Protein AF-A0A553RQF0-F1 (afdb_monomer_lite)

InterPro domains:
  IPR003140 Phospholipase/carboxylesterase/thioesterase [PF02230] (23-141)
  IPR029058 Alpha/Beta hydrolase fold [G3DSA:3.40.50.1820] (16-149)
  IPR029058 Alpha/Beta hydrolase fold [SSF53474] (25-131)
  IPR050565 Acyl-protein thioesterase 1-2/Carboxylesterase-like [PTHR10655] (19-141)

pLDDT: mean 82.7, std 21.69, range [32.56, 98.31]

Organism: NCBI:txid2873325

Foldseek 3Di:
DDDDDDPDDDDDDDDDQPFDAWDKDDAQDAAQAEEEEEEAWQDANVVVSVVCNVVDDRRYMYTYGWATFFQECVVVGDTGRDQFHDNDDDPPGDDRPVSLVVSLVVVVVVLVVVVVVPHPSVRYHYYYDDNCVSSNVCCVVVVPPPDPDD

Sequence (150 aa):
MSRSVELFHHPVTGGESMSLLPTVVPAACKATAAVIFLHGLGDTGHGWAQAMAEIRTPHVKYICPHAPIMPVTLNMNMAMPSWFDIIGLHPGAEEDVTGIKKASESIKALIEQEVHNGIPSHRIVLGGFSQVNTLSLFLCVCGTSRSFDG

Secondary structure (DSSP, 8-state):
-------------S-----PPPEEE--SSS--EEEEEE--TT--HHHHHHHHHHT--TTEEEEEPPPPEEEEGGGTTEEEE-SS-B--SSTT--B-HHHHHHHHHHHHHHHHHHHHTT--GGGEEEEESTTHHHHHHHHHHHHT-S----

Radius of gyration: 17.89 Å; chains: 1; bounding box: 39×66×47 Å

Structure (mmCIF, N/CA/C/O backbone):
data_AF-A0A553RQF0-F1
#
_entry.id   AF-A0A553RQF0-F1
#
loop_
_atom_site.group_PDB
_atom_site.id
_atom_site.type_symbol
_atom_site.label_atom_id
_atom_site.label_alt_id
_atom_site.label_comp_id
_atom_site.label_asym_id
_atom_site.label_entity_id
_atom_site.label_seq_id
_atom_site.pdbx_PDB_ins_code
_atom_site.Cartn_x
_atom_site.Cartn_y
_atom_site.Cartn_z
_atom_site.occupancy
_atom_site.B_iso_or_equiv
_atom_site.auth_seq_id
_atom_site.auth_comp_id
_atom_site.auth_asym_id
_atom_site.auth_atom_id
_atom_site.pdbx_PDB_model_num
ATOM 1 N N . MET A 1 1 ? -3.747 35.456 24.768 1.00 38.97 1 MET A N 1
ATOM 2 C CA . MET A 1 1 ? -2.499 34.663 24.733 1.00 38.97 1 MET A CA 1
ATOM 3 C C . MET A 1 1 ? -2.549 33.781 23.496 1.00 38.97 1 MET A C 1
ATOM 5 O O . MET A 1 1 ? -3.216 32.758 23.510 1.00 38.97 1 MET A O 1
ATOM 9 N N . SER A 1 2 ? -1.961 34.263 22.401 1.00 35.44 2 SER A N 1
ATOM 10 C CA . SER A 1 2 ? -1.909 33.567 21.112 1.00 35.44 2 SER A CA 1
ATOM 11 C C . SER A 1 2 ? -0.745 32.577 21.144 1.00 35.44 2 SER A C 1
ATOM 13 O O . SER A 1 2 ? 0.365 32.983 21.487 1.00 35.44 2 SER A O 1
ATOM 15 N N . ARG A 1 3 ? -0.981 31.291 20.861 1.00 36.19 3 ARG A N 1
ATOM 16 C CA . ARG A 1 3 ? 0.098 30.314 20.663 1.00 36.19 3 ARG A CA 1
ATOM 17 C C . ARG A 1 3 ? 0.383 30.218 19.169 1.00 36.19 3 ARG A C 1
ATOM 19 O O . ARG A 1 3 ? -0.477 29.796 18.403 1.00 36.19 3 ARG A O 1
ATOM 26 N N . SER A 1 4 ? 1.576 30.665 18.796 1.00 33.06 4 SER A N 1
ATOM 27 C CA . SER A 1 4 ? 2.147 30.581 17.457 1.00 33.06 4 SER A CA 1
ATOM 28 C C . SER A 1 4 ? 2.202 29.135 16.961 1.00 33.06 4 SER A C 1
ATOM 30 O O . SER A 1 4 ? 2.541 28.225 17.714 1.00 33.06 4 SER A O 1
ATOM 32 N N . VAL A 1 5 ? 1.884 28.947 15.683 1.00 36.28 5 VAL A N 1
ATOM 33 C CA . VAL A 1 5 ? 2.123 27.709 14.938 1.00 36.28 5 VAL A CA 1
ATOM 34 C C . VAL A 1 5 ? 3.608 27.688 14.571 1.00 36.28 5 VAL A C 1
ATOM 36 O O . VAL A 1 5 ? 4.041 28.479 13.736 1.00 36.28 5 VAL A O 1
ATOM 39 N N . GLU A 1 6 ? 4.403 26.831 15.209 1.00 32.62 6 GLU A N 1
ATOM 40 C CA . GLU A 1 6 ? 5.777 26.572 14.771 1.00 32.62 6 GLU A CA 1
ATOM 41 C C . GLU 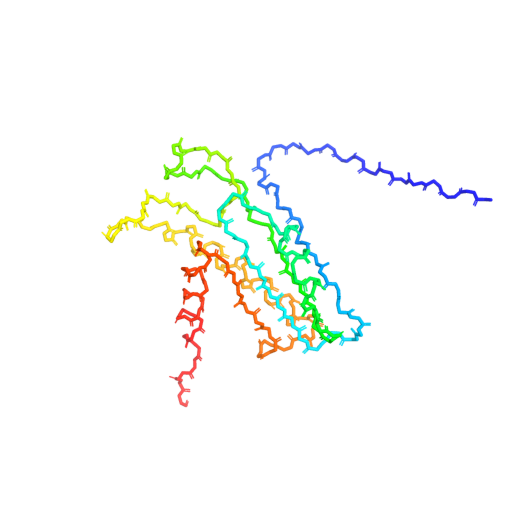A 1 6 ? 5.751 25.617 13.572 1.00 32.62 6 GLU A C 1
ATOM 43 O O . GLU A 1 6 ? 5.562 24.408 13.700 1.00 32.62 6 GLU A O 1
ATOM 48 N N . LEU A 1 7 ? 5.919 26.185 12.377 1.00 34.88 7 LEU A N 1
ATOM 49 C CA . LEU A 1 7 ? 6.277 25.456 11.165 1.00 34.88 7 LEU A CA 1
ATOM 50 C C . LEU A 1 7 ? 7.767 25.106 11.240 1.00 34.88 7 LEU A C 1
ATOM 52 O O . LEU A 1 7 ? 8.619 25.910 10.863 1.00 34.88 7 LEU A O 1
ATOM 56 N N . PHE A 1 8 ? 8.089 23.905 11.716 1.00 32.56 8 PHE A N 1
ATOM 57 C CA . PHE A 1 8 ? 9.445 23.370 11.615 1.00 32.56 8 PHE A CA 1
ATOM 58 C C . PHE A 1 8 ? 9.756 23.025 10.151 1.00 32.56 8 PHE A C 1
ATOM 60 O O . PHE A 1 8 ? 9.314 22.004 9.630 1.00 32.56 8 PHE A O 1
ATOM 67 N N . HIS A 1 9 ? 10.520 23.890 9.481 1.00 36.59 9 HIS A N 1
ATOM 68 C CA . HIS A 1 9 ? 11.234 23.549 8.251 1.00 36.59 9 HIS A CA 1
ATOM 69 C C . HIS A 1 9 ? 12.585 22.937 8.627 1.00 36.59 9 HIS A C 1
ATOM 71 O O . HIS A 1 9 ? 13.491 23.649 9.060 1.00 36.59 9 HIS A O 1
ATOM 77 N N . HIS A 1 10 ? 12.732 21.627 8.441 1.00 36.56 10 HIS A N 1
ATOM 78 C CA . HIS A 1 10 ? 14.044 20.984 8.420 1.00 36.56 10 HIS A CA 1
ATOM 79 C C . HIS A 1 10 ? 14.560 20.915 6.974 1.00 36.56 10 HIS A C 1
ATOM 81 O O . HIS A 1 10 ? 13.800 20.522 6.086 1.00 36.56 10 HIS A O 1
ATOM 87 N N . PRO A 1 11 ? 15.830 21.268 6.706 1.00 33.56 11 PRO A N 1
ATOM 88 C CA . PRO A 1 11 ? 16.436 21.029 5.406 1.00 33.56 11 PRO A CA 1
ATOM 89 C C . PRO A 1 11 ? 16.825 19.548 5.309 1.00 33.56 11 PRO A C 1
ATOM 91 O O . PRO A 1 11 ? 17.476 19.022 6.210 1.00 33.56 11 PRO A O 1
ATOM 94 N N . VAL A 1 12 ? 16.439 18.870 4.225 1.00 46.88 12 VAL A N 1
ATOM 95 C CA . VAL A 1 12 ? 16.824 17.472 3.975 1.00 46.88 12 VAL A CA 1
ATOM 96 C C . VAL A 1 12 ? 17.850 17.426 2.848 1.00 46.88 12 VAL A C 1
ATOM 98 O O . VAL A 1 12 ? 17.579 17.812 1.713 1.00 46.88 12 VAL A O 1
ATOM 101 N N . THR A 1 13 ? 19.045 16.948 3.180 1.00 39.81 13 THR A N 1
ATOM 102 C CA . THR A 1 13 ? 20.102 16.568 2.242 1.00 39.81 13 THR A CA 1
ATOM 103 C C . THR A 1 13 ? 19.936 15.106 1.824 1.00 39.81 13 THR A C 1
ATOM 105 O O . THR A 1 13 ? 19.959 14.236 2.683 1.00 39.81 13 THR A O 1
ATOM 108 N N . GLY A 1 14 ? 19.860 14.852 0.512 1.00 33.78 14 GLY A N 1
ATOM 109 C CA . GLY A 1 14 ? 20.368 13.639 -0.147 1.00 33.78 14 GLY A CA 1
ATOM 110 C C . GLY A 1 14 ? 19.621 12.307 0.042 1.00 33.78 14 GLY A C 1
ATOM 111 O O . GLY A 1 14 ? 19.813 11.615 1.029 1.00 33.78 14 GLY A O 1
ATOM 112 N N . GLY A 1 15 ? 18.927 11.862 -1.012 1.00 39.22 15 GLY A N 1
ATOM 113 C CA . GLY A 1 15 ? 18.941 10.450 -1.432 1.00 39.22 15 GLY A CA 1
ATOM 114 C C . GLY A 1 15 ? 17.960 9.459 -0.798 1.00 39.22 15 GLY A C 1
ATOM 115 O O . GLY A 1 15 ? 17.967 8.304 -1.218 1.00 39.22 15 GLY A O 1
ATOM 116 N N . GLU A 1 16 ? 17.098 9.857 0.136 1.00 42.19 16 GLU A N 1
ATOM 117 C CA . GLU A 1 16 ? 16.030 8.973 0.619 1.00 42.19 16 GLU A CA 1
ATOM 118 C C . GLU A 1 16 ? 14.745 9.179 -0.189 1.00 42.19 16 GLU A C 1
ATOM 120 O O . GLU A 1 16 ? 14.255 10.297 -0.355 1.00 42.19 16 GLU A O 1
ATOM 125 N N . SER A 1 17 ? 14.203 8.083 -0.725 1.00 50.09 17 SER A N 1
ATOM 126 C CA . SER A 1 17 ? 12.866 8.053 -1.319 1.00 50.09 17 SER A CA 1
ATOM 127 C C . SER A 1 17 ? 11.871 8.602 -0.297 1.00 50.09 17 SER A C 1
ATOM 129 O O . SER A 1 17 ? 11.610 7.942 0.704 1.00 50.09 17 SER A O 1
ATOM 131 N N . MET A 1 18 ? 11.314 9.787 -0.554 1.00 50.22 18 MET A N 1
ATOM 132 C CA . MET A 1 18 ? 10.273 10.412 0.266 1.00 50.22 18 MET A CA 1
ATOM 133 C C . MET A 1 18 ? 9.084 9.455 0.415 1.00 50.22 18 MET A C 1
ATOM 135 O O . MET A 1 18 ? 8.226 9.371 -0.465 1.00 50.22 18 MET A O 1
ATOM 139 N N . SER A 1 19 ? 9.034 8.708 1.519 1.00 57.50 19 SER A N 1
ATOM 140 C CA . SER A 1 19 ? 7.891 7.866 1.852 1.00 57.50 19 SER A CA 1
ATOM 141 C C . SER A 1 19 ? 6.744 8.776 2.275 1.00 57.50 19 SER A C 1
ATOM 143 O O . SER A 1 19 ? 6.758 9.352 3.365 1.00 57.50 19 SER A O 1
ATOM 145 N N . LEU A 1 20 ? 5.762 8.944 1.396 1.00 78.19 20 LEU A N 1
ATOM 146 C CA . LEU A 1 20 ? 4.554 9.691 1.715 1.00 78.19 20 LEU A CA 1
ATOM 147 C C . LEU A 1 20 ? 3.746 8.916 2.764 1.00 78.19 20 LEU A C 1
ATOM 149 O O . LEU A 1 20 ? 3.477 7.723 2.603 1.00 78.19 20 LEU A O 1
ATOM 153 N N . LEU A 1 21 ? 3.367 9.600 3.846 1.00 87.75 21 LEU A N 1
ATOM 154 C CA . LEU A 1 21 ? 2.546 9.015 4.907 1.00 87.75 21 LEU A CA 1
ATOM 155 C C . LEU A 1 21 ? 1.203 8.536 4.338 1.00 87.75 21 LEU A C 1
ATOM 157 O O . LEU A 1 21 ? 0.611 9.266 3.543 1.00 87.75 21 LEU A O 1
ATOM 161 N N . PRO A 1 22 ? 0.685 7.365 4.753 1.00 92.06 22 PRO A N 1
ATOM 162 C CA . PRO A 1 22 ? -0.603 6.875 4.280 1.00 92.06 22 PRO A CA 1
ATOM 163 C C . PRO A 1 22 ? -1.741 7.865 4.521 1.00 92.06 22 PRO A C 1
ATOM 165 O O . PRO A 1 22 ? -1.835 8.470 5.590 1.00 92.06 22 PRO A O 1
ATOM 168 N N . THR A 1 23 ? -2.664 7.957 3.566 1.00 96.25 23 THR A N 1
ATOM 169 C CA . THR A 1 23 ? -3.931 8.654 3.795 1.00 96.25 23 THR A CA 1
ATOM 170 C C . THR A 1 23 ? -4.855 7.736 4.590 1.00 96.25 23 THR A C 1
ATOM 172 O O . THR A 1 23 ? -5.126 6.608 4.179 1.00 96.25 23 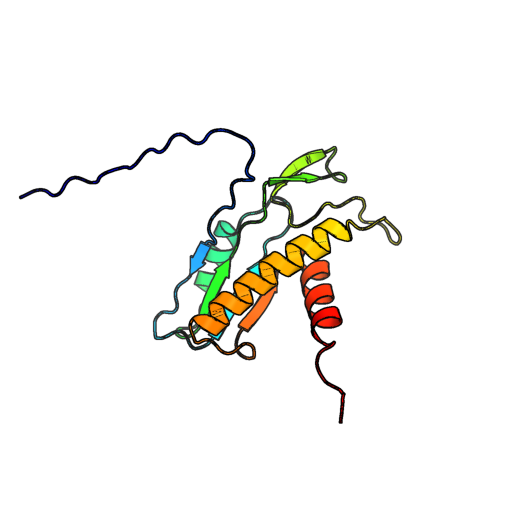THR A O 1
ATOM 175 N N . VAL A 1 24 ? -5.334 8.197 5.746 1.00 97.00 24 VAL A N 1
ATOM 176 C CA . VAL A 1 24 ? -6.150 7.387 6.662 1.00 97.00 24 VAL A CA 1
ATOM 177 C C . VAL A 1 24 ? -7.556 7.962 6.770 1.00 97.00 24 VAL A C 1
ATOM 179 O O . VAL A 1 24 ? -7.731 9.127 7.122 1.00 97.00 24 VAL A O 1
ATOM 182 N N . VAL A 1 25 ? -8.564 7.118 6.546 1.00 97.25 25 VAL A N 1
ATOM 183 C CA . VAL A 1 25 ? -9.952 7.398 6.926 1.00 97.25 25 VAL A CA 1
ATOM 184 C C . VAL A 1 25 ? -10.185 6.776 8.305 1.00 97.25 25 VAL A C 1
ATOM 186 O O . VAL A 1 25 ? -10.200 5.544 8.428 1.00 97.25 25 VAL A O 1
ATOM 189 N N . PRO A 1 26 ? -10.333 7.590 9.365 1.00 96.44 26 PRO A N 1
ATOM 190 C CA . PRO A 1 26 ? -10.514 7.066 10.708 1.00 96.44 26 PRO A CA 1
ATOM 191 C C . PRO A 1 26 ? -11.879 6.388 10.855 1.00 96.44 26 PRO A C 1
ATOM 193 O O . PRO A 1 26 ? -12.876 6.807 10.258 1.00 96.44 26 PRO A O 1
ATOM 196 N N . ALA A 1 27 ? -11.922 5.363 11.706 1.00 96.19 27 ALA A N 1
ATOM 197 C CA . ALA A 1 27 ? -13.176 4.797 12.185 1.00 96.19 27 ALA A CA 1
ATOM 198 C C . ALA A 1 27 ? -13.958 5.860 12.983 1.00 96.19 27 ALA A C 1
ATOM 200 O O . ALA A 1 27 ? -13.367 6.696 13.669 1.00 96.19 27 ALA A O 1
ATOM 201 N N . ALA A 1 28 ? -15.288 5.829 12.905 1.00 95.44 28 ALA A N 1
ATOM 202 C CA . ALA A 1 28 ? -16.147 6.749 13.655 1.00 95.44 28 ALA A CA 1
ATOM 203 C C . ALA A 1 28 ? -16.248 6.377 15.147 1.00 95.44 28 ALA A C 1
ATOM 205 O O . ALA A 1 28 ? -16.526 7.231 15.985 1.00 95.44 28 ALA A O 1
ATOM 206 N N . CYS A 1 29 ? -16.023 5.106 15.483 1.00 95.50 29 CYS A N 1
ATOM 207 C CA . CYS A 1 29 ? -15.883 4.615 16.850 1.00 95.50 29 CYS A CA 1
ATOM 208 C C . CYS A 1 29 ? -14.552 3.862 17.018 1.00 95.50 29 CYS A C 1
ATOM 210 O O . CYS A 1 29 ? -13.684 3.913 16.147 1.00 95.50 29 CYS A O 1
ATOM 212 N N . LYS A 1 30 ? -14.366 3.166 18.150 1.00 96.00 30 LYS A N 1
ATOM 213 C CA . LYS A 1 30 ? -13.166 2.348 18.375 1.00 96.00 30 LYS A CA 1
ATOM 214 C C . LYS A 1 30 ? -12.984 1.370 17.209 1.00 96.00 30 LYS A C 1
ATOM 216 O O . LYS A 1 30 ? -13.836 0.511 16.982 1.00 96.00 30 LYS A O 1
ATOM 221 N N . ALA A 1 31 ? -11.867 1.495 16.494 1.00 97.62 31 ALA A N 1
ATOM 222 C CA . ALA A 1 31 ? -11.546 0.601 15.393 1.00 97.62 31 ALA A CA 1
ATOM 223 C C . ALA A 1 31 ? -11.384 -0.836 15.914 1.00 97.62 31 ALA A C 1
ATOM 225 O O . ALA A 1 31 ? -10.643 -1.085 16.865 1.00 97.62 31 ALA A O 1
ATOM 226 N N . THR A 1 32 ? -12.093 -1.774 15.293 1.00 98.00 32 THR A N 1
ATOM 227 C CA . THR A 1 32 ? -11.991 -3.222 15.573 1.00 98.00 32 THR A CA 1
ATOM 228 C C . THR A 1 32 ? -11.612 -4.024 14.328 1.00 98.00 32 THR A C 1
ATOM 230 O O . THR A 1 32 ? -11.539 -5.252 14.374 1.00 98.00 32 THR A O 1
ATOM 233 N N . ALA A 1 33 ? -11.439 -3.336 13.203 1.00 98.19 33 ALA A N 1
ATOM 234 C CA . ALA A 1 33 ? -11.036 -3.869 11.915 1.00 98.19 33 ALA A CA 1
ATOM 235 C C . ALA A 1 33 ? -10.330 -2.774 11.110 1.00 98.19 33 ALA A C 1
ATOM 237 O O . ALA A 1 33 ? -10.536 -1.577 11.353 1.00 98.19 33 ALA A O 1
ATOM 238 N N . ALA A 1 34 ? -9.521 -3.193 10.144 1.00 98.31 34 ALA A N 1
ATOM 239 C CA . ALA A 1 34 ? -8.859 -2.295 9.213 1.00 98.31 34 ALA A CA 1
ATOM 240 C C . ALA A 1 34 ? -8.984 -2.801 7.774 1.00 98.31 34 ALA A C 1
ATOM 242 O O . ALA A 1 34 ? -9.006 -4.003 7.518 1.00 98.31 34 ALA A O 1
ATOM 243 N N . VAL A 1 35 ? -9.031 -1.867 6.833 1.00 97.12 35 VAL A N 1
ATOM 244 C CA . VAL A 1 35 ? -8.844 -2.123 5.406 1.00 97.12 35 VAL A CA 1
ATOM 245 C C . VAL A 1 35 ? -7.582 -1.391 4.986 1.00 97.12 35 VAL A C 1
ATOM 247 O O . VAL A 1 35 ? -7.498 -0.176 5.144 1.00 97.12 35 VAL A O 1
ATOM 250 N N . ILE A 1 36 ? -6.607 -2.114 4.451 1.00 96.56 36 ILE A N 1
ATOM 251 C CA . ILE A 1 36 ? -5.452 -1.535 3.769 1.00 96.56 36 ILE A CA 1
ATOM 252 C C . ILE A 1 36 ? -5.746 -1.632 2.275 1.00 96.56 36 ILE A C 1
ATOM 254 O O . ILE A 1 36 ? -5.874 -2.736 1.747 1.00 96.56 36 ILE A O 1
ATOM 258 N N . PHE A 1 37 ? -5.889 -0.491 1.604 1.00 95.94 37 PHE A N 1
ATOM 259 C CA . PHE A 1 37 ? -6.214 -0.440 0.182 1.00 95.94 37 PHE A CA 1
ATOM 260 C C . PHE A 1 37 ? -5.091 0.215 -0.613 1.00 95.94 37 PHE A C 1
ATOM 262 O O . PHE A 1 37 ? -4.797 1.395 -0.436 1.00 95.94 37 PHE A O 1
ATOM 269 N N . LEU A 1 38 ? -4.465 -0.551 -1.500 1.00 95.88 38 LEU A N 1
ATOM 270 C CA . LEU A 1 38 ? -3.340 -0.084 -2.300 1.00 95.88 38 LEU A CA 1
ATOM 271 C C . LEU A 1 38 ? -3.843 0.398 -3.669 1.00 95.88 38 LEU A C 1
ATOM 273 O O . LEU A 1 38 ? -4.629 -0.278 -4.337 1.00 95.88 38 LEU A O 1
ATOM 277 N N . HIS A 1 39 ? -3.394 1.574 -4.091 1.00 94.94 39 HIS A N 1
ATOM 278 C CA . HIS A 1 39 ? -3.764 2.148 -5.384 1.00 94.94 39 HIS A CA 1
ATOM 279 C C . HIS A 1 39 ? -2.968 1.519 -6.540 1.00 94.94 39 HIS A C 1
ATOM 281 O O . HIS A 1 39 ? -1.936 0.885 -6.320 1.00 94.94 39 HIS A O 1
ATOM 287 N N . GLY A 1 40 ? -3.432 1.703 -7.778 1.00 93.81 40 GLY A N 1
ATOM 288 C CA . GLY A 1 40 ? -2.714 1.257 -8.978 1.00 93.81 40 GLY A CA 1
ATOM 289 C C . GLY A 1 40 ? -1.603 2.219 -9.421 1.00 93.81 40 GLY A C 1
ATOM 290 O O . GLY A 1 40 ? -1.430 3.296 -8.847 1.00 93.81 40 GLY A O 1
ATOM 291 N N . LEU A 1 41 ? -0.877 1.834 -10.475 1.00 94.56 41 LEU A N 1
ATOM 292 C CA . LEU A 1 41 ? 0.173 2.638 -11.113 1.00 94.56 41 LEU A CA 1
ATOM 293 C C . LEU A 1 41 ? -0.295 4.075 -11.405 1.00 94.56 41 LEU A C 1
ATOM 295 O O . LEU A 1 41 ? -1.347 4.274 -12.009 1.00 94.56 41 LEU A O 1
ATOM 299 N N . GLY A 1 42 ? 0.513 5.064 -11.020 1.00 92.69 42 GLY A N 1
ATOM 300 C CA . GLY A 1 42 ? 0.288 6.480 -11.325 1.00 92.69 42 GLY A CA 1
ATOM 301 C C . GLY A 1 42 ? -0.715 7.202 -10.417 1.00 92.69 42 GLY A C 1
ATOM 302 O O . GLY A 1 42 ? -0.789 8.427 -10.463 1.00 92.69 42 GLY A O 1
ATOM 303 N N . ASP A 1 43 ? -1.462 6.472 -9.590 1.00 94.00 43 ASP A N 1
ATOM 304 C CA . ASP A 1 43 ? -2.470 7.028 -8.683 1.00 94.00 43 ASP A CA 1
ATOM 305 C C . ASP A 1 43 ? -1.870 7.377 -7.303 1.00 94.00 43 ASP A C 1
ATOM 307 O O . ASP A 1 43 ? -0.661 7.287 -7.079 1.00 94.00 43 ASP A O 1
ATOM 311 N N . THR A 1 44 ? -2.706 7.794 -6.354 1.00 93.50 44 THR A N 1
ATOM 312 C CA . THR A 1 44 ? -2.325 8.108 -4.977 1.00 93.50 44 THR A CA 1
ATOM 313 C C . THR A 1 44 ? -3.324 7.531 -3.975 1.00 93.50 44 THR A C 1
ATOM 315 O O . THR A 1 44 ? -4.499 7.324 -4.272 1.00 93.50 44 THR A O 1
ATOM 318 N N . GLY A 1 45 ? -2.891 7.359 -2.724 1.00 93.56 45 GLY A N 1
ATOM 319 C CA . GLY A 1 45 ? -3.781 6.993 -1.621 1.00 93.56 45 GLY A CA 1
ATOM 320 C C . GLY A 1 45 ? -4.912 7.998 -1.345 1.00 93.56 45 GLY A C 1
ATOM 321 O O . GLY A 1 45 ? -5.917 7.615 -0.754 1.00 93.56 45 GLY A O 1
ATOM 322 N N . HIS A 1 46 ? -4.805 9.254 -1.801 1.00 94.75 46 HIS A N 1
ATOM 323 C CA . HIS A 1 46 ? -5.834 10.274 -1.563 1.00 94.75 46 HIS A CA 1
ATOM 324 C C . HIS A 1 46 ? -7.140 9.963 -2.306 1.00 94.75 46 HIS A C 1
ATOM 326 O O . HIS A 1 46 ? -8.208 10.011 -1.695 1.00 94.75 46 HIS A O 1
ATOM 332 N N . GLY A 1 47 ? -7.062 9.613 -3.596 1.00 90.50 47 GLY A N 1
ATOM 333 C CA . GLY A 1 47 ? -8.248 9.292 -4.399 1.00 90.50 47 GLY A CA 1
ATOM 334 C C . GLY A 1 47 ? -9.006 8.087 -3.839 1.00 90.50 47 GLY A C 1
ATOM 335 O O . GLY A 1 47 ? -10.224 8.122 -3.669 1.00 90.50 47 GLY A O 1
ATOM 336 N N . TRP A 1 48 ? -8.270 7.053 -3.428 1.00 94.56 48 TRP A N 1
ATOM 337 C CA . TRP A 1 48 ? -8.863 5.867 -2.810 1.00 94.56 48 TRP A CA 1
ATOM 338 C C . TRP A 1 48 ? -9.412 6.124 -1.411 1.00 94.56 48 TRP A C 1
ATOM 340 O O . TRP A 1 48 ? -10.467 5.593 -1.079 1.00 94.56 48 TRP A O 1
ATOM 350 N N . ALA A 1 49 ? -8.771 6.968 -0.602 1.00 95.62 49 ALA A N 1
ATOM 351 C CA . ALA A 1 49 ? -9.312 7.342 0.701 1.00 95.62 49 ALA A CA 1
ATOM 352 C C . ALA A 1 49 ? -10.656 8.075 0.574 1.00 95.62 49 ALA A C 1
ATOM 354 O O . ALA A 1 49 ? -11.560 7.821 1.369 1.00 95.62 49 ALA A O 1
ATOM 355 N N . GLN A 1 50 ? -10.816 8.937 -0.437 1.00 94.88 50 GLN A N 1
ATOM 356 C CA . GLN A 1 50 ? -12.100 9.582 -0.729 1.00 94.88 50 GLN A CA 1
ATOM 357 C C . GLN A 1 50 ? -13.174 8.547 -1.084 1.00 94.88 50 GLN A C 1
ATOM 359 O O . GLN A 1 50 ? -14.224 8.534 -0.446 1.00 94.88 50 GLN A O 1
ATOM 364 N N . ALA A 1 51 ? -12.883 7.618 -1.999 1.00 93.81 51 ALA A N 1
ATOM 365 C CA . ALA A 1 51 ? -13.812 6.542 -2.352 1.00 93.81 51 ALA A CA 1
ATOM 366 C C . ALA A 1 51 ? -14.161 5.639 -1.149 1.00 93.81 51 ALA A C 1
ATOM 368 O O . ALA A 1 51 ? -15.318 5.288 -0.929 1.00 93.81 51 ALA A O 1
ATOM 369 N N . MET A 1 52 ? -13.177 5.299 -0.310 1.00 94.69 52 MET A N 1
ATOM 370 C CA . MET A 1 52 ? -13.392 4.498 0.902 1.00 94.69 52 MET A CA 1
ATOM 371 C C . MET A 1 52 ? -14.246 5.223 1.942 1.00 94.69 52 MET A C 1
ATOM 373 O O . MET A 1 52 ? -15.004 4.581 2.670 1.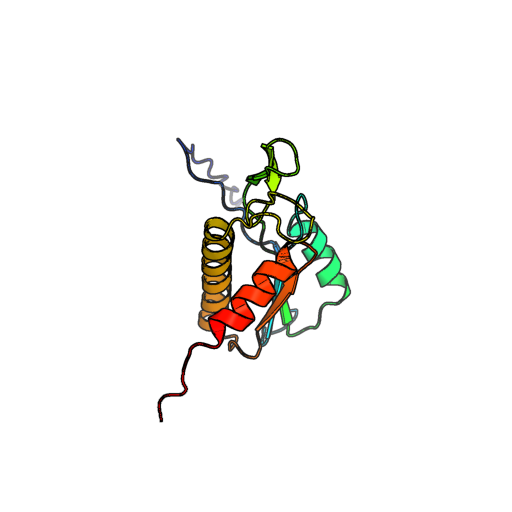00 94.69 52 MET A O 1
ATOM 377 N N . ALA A 1 53 ? -14.151 6.552 2.021 1.00 94.69 53 ALA A N 1
ATOM 378 C CA . ALA A 1 53 ? -14.968 7.345 2.930 1.00 94.69 53 ALA A CA 1
ATOM 379 C C . ALA A 1 53 ? -16.467 7.264 2.593 1.00 94.69 53 ALA A C 1
ATOM 381 O O . ALA A 1 53 ? -17.284 7.325 3.513 1.00 94.69 53 ALA A O 1
ATOM 382 N N . GLU A 1 54 ? -16.828 7.074 1.321 1.00 95.62 54 GLU A N 1
ATOM 383 C CA . GLU A 1 54 ? -18.222 6.931 0.871 1.00 95.62 54 GLU A CA 1
ATOM 384 C C . GLU A 1 54 ? -18.852 5.604 1.312 1.00 95.62 54 GLU A C 1
ATOM 386 O O . GLU A 1 54 ? -20.042 5.553 1.618 1.00 95.62 54 GLU A O 1
ATOM 391 N N . ILE A 1 55 ? -18.051 4.540 1.415 1.00 93.31 55 ILE A N 1
ATOM 392 C CA . ILE A 1 55 ? -18.499 3.192 1.806 1.00 93.31 55 ILE A CA 1
ATOM 393 C C . ILE A 1 55 ? -18.100 2.813 3.240 1.00 93.31 55 ILE A C 1
ATOM 395 O O . ILE A 1 55 ? -18.139 1.639 3.622 1.00 93.31 55 ILE A O 1
ATOM 399 N N . ARG A 1 56 ? -17.664 3.793 4.040 1.00 92.88 56 ARG A N 1
ATOM 400 C CA . ARG A 1 56 ? -17.079 3.533 5.357 1.00 92.88 56 ARG A CA 1
ATOM 401 C C . ARG A 1 56 ? -18.081 2.893 6.313 1.00 92.88 56 ARG A C 1
ATOM 403 O O . ARG A 1 56 ? -19.242 3.292 6.395 1.00 92.88 56 ARG A O 1
ATOM 410 N N . THR A 1 57 ? -17.595 1.974 7.138 1.00 95.62 57 THR A N 1
ATOM 411 C CA . THR A 1 57 ? -18.357 1.447 8.277 1.00 95.62 57 THR A CA 1
ATOM 412 C C . THR A 1 57 ? -17.816 2.013 9.597 1.00 95.62 57 THR A C 1
ATOM 414 O O . THR A 1 57 ? -16.623 2.306 9.696 1.00 95.62 57 THR A O 1
ATOM 417 N N . PRO A 1 58 ? -18.648 2.182 10.646 1.00 96.75 58 PRO A N 1
ATOM 418 C CA . PRO A 1 58 ? -18.248 2.938 11.839 1.00 96.75 58 PRO A CA 1
ATOM 419 C C . PRO A 1 58 ? -17.037 2.385 12.599 1.00 96.75 58 PRO A C 1
ATOM 421 O O . PRO A 1 58 ? -16.334 3.152 13.250 1.00 96.75 58 PRO A O 1
ATOM 424 N N . HIS A 1 59 ? -16.802 1.074 12.527 1.00 97.44 59 HIS A N 1
ATOM 425 C CA . HIS A 1 59 ? -15.799 0.355 13.319 1.00 97.44 59 HIS A CA 1
ATOM 426 C C . HIS A 1 59 ? -14.561 -0.068 12.510 1.00 97.44 59 HIS A C 1
ATOM 428 O O . HIS A 1 59 ? -13.703 -0.780 13.045 1.00 97.44 59 HIS A O 1
ATOM 434 N N . VAL A 1 60 ? -14.479 0.334 11.236 1.00 98.12 60 VAL A N 1
ATOM 435 C CA . VAL A 1 60 ? -13.372 0.013 10.327 1.00 98.12 60 VAL A CA 1
ATOM 436 C C . VAL A 1 60 ? -12.542 1.265 10.073 1.00 98.12 60 VAL A C 1
ATOM 438 O O . VAL A 1 60 ? -13.077 2.321 9.738 1.00 98.12 60 VAL A O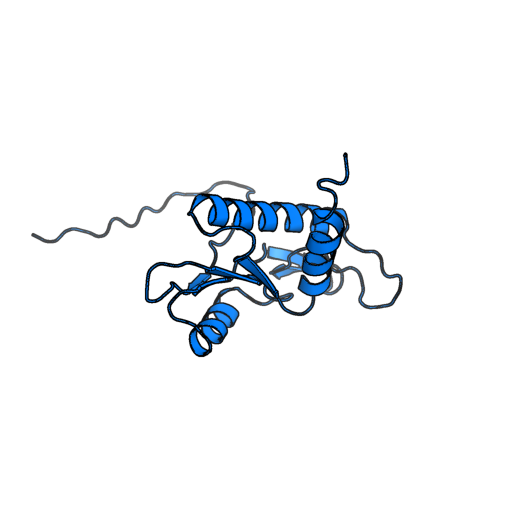 1
ATOM 441 N N . LYS A 1 61 ? -11.223 1.1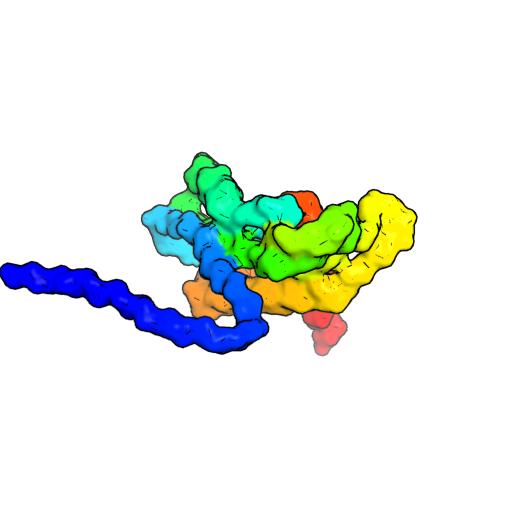36 10.220 1.00 97.94 61 LYS A N 1
ATOM 442 C CA . LYS A 1 61 ? -10.249 2.133 9.767 1.00 97.94 61 LYS A CA 1
ATOM 443 C C . LYS A 1 61 ? -9.800 1.793 8.346 1.00 97.94 61 LYS A C 1
ATOM 445 O O . LYS A 1 61 ? -9.457 0.643 8.092 1.00 97.94 61 LYS A O 1
ATOM 450 N N . TYR A 1 62 ? -9.745 2.767 7.442 1.00 98.00 62 TYR A N 1
ATOM 451 C CA . TYR A 1 62 ? -9.243 2.553 6.080 1.00 98.00 62 TYR A CA 1
ATOM 452 C C . TYR A 1 62 ? -7.891 3.245 5.926 1.00 98.00 62 TYR A C 1
ATOM 454 O O . TYR A 1 62 ? -7.748 4.418 6.265 1.00 98.00 62 TYR A O 1
ATOM 462 N N . ILE A 1 63 ? -6.895 2.516 5.441 1.00 97.88 63 ILE A N 1
ATOM 463 C CA . ILE A 1 63 ? -5.516 2.968 5.275 1.00 97.88 63 ILE A CA 1
ATOM 464 C C . ILE A 1 63 ? -5.183 2.855 3.792 1.00 97.88 63 ILE A C 1
ATOM 466 O O . ILE A 1 63 ? -5.135 1.757 3.243 1.00 97.88 63 ILE A O 1
ATOM 470 N N . CYS A 1 64 ? -4.956 3.992 3.148 1.00 97.19 64 CYS A N 1
ATOM 471 C CA . CYS A 1 64 ? -4.606 4.084 1.736 1.00 97.19 64 CYS A CA 1
ATOM 472 C C . CYS A 1 64 ? -3.159 4.592 1.633 1.00 97.19 64 CYS A C 1
ATOM 474 O O . CYS A 1 64 ? -2.936 5.808 1.600 1.00 97.19 64 CYS A O 1
ATOM 476 N N . PRO A 1 65 ? -2.153 3.696 1.683 1.00 96.44 65 PRO A N 1
ATOM 477 C CA . PRO A 1 65 ? -0.754 4.090 1.573 1.00 96.44 65 PRO A CA 1
ATOM 478 C C . PRO A 1 65 ? -0.432 4.610 0.171 1.00 96.44 65 PRO A C 1
ATOM 480 O O . PRO A 1 65 ? -1.136 4.325 -0.798 1.00 96.44 65 PRO A O 1
ATOM 483 N N . HIS A 1 66 ? 0.652 5.373 0.077 1.00 95.44 66 HIS A N 1
ATOM 484 C CA . HIS A 1 66 ? 1.171 5.887 -1.183 1.00 95.44 66 HIS A CA 1
ATOM 485 C C . HIS A 1 66 ? 2.347 5.032 -1.641 1.00 95.44 66 HIS A C 1
ATOM 487 O O . HIS A 1 66 ? 3.281 4.799 -0.871 1.00 95.44 66 HIS A O 1
ATOM 493 N N . ALA A 1 67 ? 2.313 4.593 -2.895 1.00 95.00 67 ALA A N 1
ATOM 494 C CA . ALA A 1 67 ? 3.459 3.964 -3.523 1.00 95.00 67 ALA A CA 1
ATOM 495 C C . ALA A 1 67 ? 4.616 4.976 -3.663 1.00 95.00 67 ALA A C 1
ATOM 497 O O . ALA A 1 67 ? 4.364 6.171 -3.869 1.00 95.00 67 ALA A O 1
ATOM 498 N N . PRO A 1 68 ? 5.881 4.534 -3.573 1.00 94.69 68 PRO A N 1
ATOM 499 C CA . PRO A 1 68 ? 7.023 5.398 -3.846 1.00 94.69 68 PRO A CA 1
ATOM 500 C C . PRO A 1 68 ? 7.031 5.863 -5.310 1.00 94.69 68 PRO A C 1
ATOM 502 O O . PRO A 1 68 ? 6.505 5.196 -6.202 1.00 94.69 68 PRO A O 1
ATOM 505 N N . ILE A 1 69 ? 7.664 7.011 -5.562 1.00 95.56 69 ILE A N 1
ATOM 506 C CA . ILE A 1 69 ? 7.945 7.468 -6.926 1.00 95.56 69 ILE A CA 1
ATOM 507 C C . ILE A 1 69 ? 9.159 6.702 -7.448 1.00 95.56 69 ILE A C 1
ATOM 509 O O . ILE A 1 69 ? 10.240 6.786 -6.865 1.00 95.56 69 ILE A O 1
ATOM 513 N N . MET A 1 70 ? 8.997 5.985 -8.557 1.00 95.81 70 MET A N 1
ATOM 514 C CA . MET A 1 70 ? 10.075 5.236 -9.205 1.00 95.81 70 MET A CA 1
ATOM 515 C C . MET A 1 70 ? 9.916 5.245 -10.734 1.00 95.81 70 MET A C 1
ATOM 517 O O . MET A 1 70 ? 8.803 5.462 -11.221 1.00 95.81 70 MET A O 1
ATOM 521 N N . PRO A 1 71 ? 11.003 5.057 -11.507 1.00 97.50 71 PRO A N 1
ATOM 522 C CA . PRO A 1 71 ? 10.902 4.849 -12.949 1.00 97.50 71 PRO A CA 1
ATOM 523 C C . PRO A 1 71 ? 10.150 3.549 -13.251 1.00 97.50 71 PRO A C 1
ATOM 525 O O . PRO A 1 71 ? 10.324 2.559 -12.542 1.00 97.50 71 PRO A O 1
ATOM 528 N N . VAL A 1 72 ? 9.331 3.566 -14.305 1.00 97.56 72 VAL A N 1
ATOM 529 C CA . VAL A 1 72 ? 8.557 2.396 -14.743 1.00 97.56 72 VAL A CA 1
ATOM 530 C C . VAL A 1 72 ? 8.901 2.036 -16.184 1.00 97.56 72 VAL A C 1
ATOM 532 O O . VAL A 1 72 ? 8.656 2.830 -17.097 1.00 97.56 72 VAL A O 1
ATOM 535 N N . THR A 1 73 ? 9.434 0.832 -16.393 1.00 97.12 73 THR A N 1
ATOM 536 C CA . THR A 1 73 ? 9.944 0.338 -17.681 1.00 97.12 73 THR A CA 1
ATOM 537 C C . THR A 1 73 ? 8.876 0.388 -18.775 1.00 97.12 73 THR A C 1
ATOM 539 O O . THR A 1 73 ? 9.117 0.942 -19.850 1.00 97.12 73 THR A O 1
ATOM 542 N N . LEU A 1 74 ? 7.657 -0.080 -18.485 1.00 95.62 74 LEU A N 1
ATOM 543 C CA . LEU A 1 74 ? 6.509 -0.058 -19.401 1.00 95.62 74 LEU A CA 1
ATOM 544 C C . LEU A 1 74 ? 6.199 1.355 -19.920 1.00 95.62 74 LEU A C 1
ATOM 546 O O . LEU A 1 74 ? 5.777 1.523 -21.061 1.00 95.62 74 LEU A O 1
ATOM 550 N N . ASN A 1 75 ? 6.446 2.370 -19.093 1.00 96.62 75 ASN A N 1
ATOM 551 C CA . ASN A 1 75 ? 6.164 3.771 -19.383 1.00 96.62 75 ASN A CA 1
ATOM 552 C C . ASN A 1 75 ? 7.437 4.538 -19.766 1.00 96.62 75 ASN A C 1
ATOM 554 O O . ASN A 1 75 ? 7.605 5.692 -19.377 1.00 96.62 75 ASN A O 1
ATOM 558 N N . MET A 1 76 ? 8.346 3.906 -20.516 1.00 96.88 76 MET A N 1
ATOM 559 C CA . MET A 1 76 ? 9.588 4.527 -20.999 1.00 96.88 76 MET A CA 1
ATOM 560 C C . MET A 1 76 ? 10.447 5.122 -19.866 1.00 96.88 76 MET A C 1
ATOM 562 O O . MET A 1 76 ? 11.060 6.176 -20.031 1.00 96.88 76 MET A O 1
ATOM 566 N N . ASN A 1 77 ? 10.480 4.462 -18.703 1.00 96.75 77 ASN A N 1
ATOM 567 C CA . ASN A 1 77 ? 11.185 4.896 -17.490 1.00 96.75 77 ASN A CA 1
ATOM 568 C C . ASN A 1 77 ? 10.708 6.235 -16.902 1.00 96.75 77 ASN A C 1
ATOM 570 O O . ASN A 1 77 ? 11.420 6.849 -16.106 1.00 96.75 77 ASN A O 1
ATOM 574 N N . MET A 1 78 ? 9.500 6.693 -17.246 1.00 96.75 78 MET A N 1
ATOM 575 C CA . MET A 1 78 ? 8.903 7.854 -16.587 1.00 96.75 78 MET A CA 1
ATOM 576 C C . MET A 1 78 ? 8.709 7.581 -15.091 1.00 96.75 78 MET A C 1
ATOM 578 O O . MET A 1 78 ? 8.202 6.527 -14.702 1.00 96.75 78 MET A O 1
ATOM 582 N N . ALA A 1 79 ? 9.107 8.545 -14.257 1.00 97.31 79 ALA A N 1
ATOM 583 C CA . ALA A 1 79 ? 8.974 8.455 -12.809 1.00 97.31 79 ALA A CA 1
ATOM 584 C C . ALA A 1 79 ? 7.532 8.744 -12.374 1.00 97.31 79 ALA A C 1
ATOM 586 O O . ALA A 1 79 ? 6.999 9.821 -12.644 1.00 97.31 79 ALA A O 1
ATOM 587 N N . MET A 1 80 ? 6.905 7.790 -11.689 1.00 96.88 80 MET A N 1
ATOM 588 C CA . MET A 1 80 ? 5.533 7.908 -11.186 1.00 96.88 80 MET A CA 1
ATOM 589 C C . MET A 1 80 ? 5.305 6.990 -9.975 1.00 96.88 80 MET A C 1
ATOM 591 O O . MET A 1 80 ? 6.146 6.128 -9.710 1.00 96.88 80 MET A O 1
ATOM 595 N N . PRO A 1 81 ? 4.205 7.160 -9.216 1.00 96.50 81 PRO A N 1
ATOM 596 C CA . PRO A 1 81 ? 3.863 6.248 -8.128 1.00 96.50 81 PRO A CA 1
ATOM 597 C C . PRO A 1 81 ? 3.731 4.804 -8.624 1.00 96.50 81 PRO A C 1
ATOM 599 O O . PRO A 1 81 ? 2.882 4.519 -9.471 1.00 96.50 81 PRO A O 1
ATOM 602 N N . SER A 1 82 ? 4.548 3.896 -8.092 1.00 96.25 82 SER A N 1
ATOM 603 C CA . SER A 1 82 ? 4.510 2.472 -8.434 1.00 96.25 82 SER A CA 1
ATOM 604 C C . SER A 1 82 ? 5.016 1.616 -7.276 1.00 96.25 82 SER A C 1
ATOM 606 O O . SER A 1 82 ? 5.959 1.995 -6.584 1.00 96.25 82 SER A O 1
ATOM 608 N N . TRP A 1 83 ? 4.384 0.465 -7.032 1.00 95.69 83 TRP A N 1
ATOM 609 C CA . TRP A 1 83 ? 4.798 -0.439 -5.947 1.00 95.69 83 TRP A CA 1
ATOM 610 C C . TRP A 1 83 ? 6.059 -1.234 -6.298 1.00 95.69 83 TRP A C 1
ATOM 612 O O . TRP A 1 83 ? 6.863 -1.541 -5.423 1.00 95.69 83 TRP A O 1
ATOM 622 N N . PHE A 1 84 ? 6.211 -1.571 -7.575 1.00 95.56 84 PHE A N 1
ATOM 623 C CA . PHE A 1 84 ? 7.331 -2.300 -8.167 1.00 95.56 84 PHE A CA 1
ATOM 624 C C . PHE A 1 84 ? 7.409 -1.947 -9.658 1.00 95.56 84 PHE A C 1
ATOM 626 O O . PHE A 1 84 ? 6.493 -1.306 -10.184 1.00 95.56 84 PHE A O 1
ATOM 633 N N . ASP A 1 85 ? 8.481 -2.312 -10.354 1.00 96.12 85 ASP A N 1
ATOM 634 C CA . ASP A 1 85 ? 8.581 -2.013 -11.783 1.00 96.12 85 ASP A CA 1
ATOM 635 C C . ASP A 1 85 ? 7.629 -2.891 -12.618 1.00 96.12 85 ASP A C 1
ATOM 637 O O . ASP A 1 85 ? 7.399 -4.062 -12.316 1.00 96.12 85 ASP A O 1
ATOM 641 N N . ILE A 1 86 ? 7.061 -2.330 -13.684 1.00 94.06 86 ILE A N 1
ATOM 642 C CA . ILE A 1 86 ? 6.262 -3.077 -14.659 1.00 94.06 86 ILE A CA 1
ATOM 643 C C . ILE A 1 86 ? 7.057 -3.111 -15.953 1.00 94.06 86 ILE A C 1
ATOM 645 O O . ILE A 1 86 ? 7.253 -2.076 -16.584 1.00 94.06 86 ILE A O 1
ATOM 649 N N . ILE A 1 87 ? 7.482 -4.305 -16.360 1.00 94.31 87 ILE A N 1
ATOM 650 C CA . ILE A 1 87 ? 8.322 -4.505 -17.548 1.00 94.31 87 ILE A CA 1
ATOM 651 C C . ILE A 1 87 ? 7.451 -4.730 -18.794 1.00 94.31 87 ILE A C 1
ATOM 653 O O . ILE A 1 87 ? 7.728 -4.190 -19.863 1.00 94.31 87 ILE A O 1
ATOM 657 N N . GLY A 1 88 ? 6.351 -5.477 -18.661 1.00 91.75 88 GLY A N 1
ATOM 658 C CA . GLY A 1 88 ? 5.412 -5.755 -19.748 1.00 91.75 88 GLY A CA 1
ATOM 659 C C . GLY A 1 88 ? 4.048 -6.235 -19.244 1.00 91.75 88 GLY A C 1
ATOM 660 O O . GLY A 1 88 ? 3.903 -6.611 -18.087 1.00 91.75 88 GLY A O 1
ATOM 661 N N . LEU A 1 89 ? 3.038 -6.213 -20.123 1.00 90.25 89 LEU A N 1
ATOM 662 C CA . LEU A 1 89 ? 1.661 -6.656 -19.824 1.00 90.25 89 LEU A CA 1
ATOM 663 C C . LEU A 1 89 ? 1.253 -7.944 -20.564 1.00 90.25 89 LEU A C 1
ATOM 665 O O . LEU A 1 89 ? 0.093 -8.349 -20.512 1.00 90.25 89 LEU A O 1
ATOM 669 N N . HIS A 1 90 ? 2.175 -8.562 -21.303 1.00 88.19 90 HIS A N 1
ATOM 670 C CA . HIS A 1 90 ? 1.909 -9.785 -22.057 1.00 88.19 90 HIS A CA 1
ATOM 671 C C . HIS A 1 90 ? 2.241 -11.033 -21.222 1.00 88.19 90 HIS A C 1
ATOM 673 O O . HIS A 1 90 ? 3.111 -10.970 -20.351 1.00 88.19 90 HIS A O 1
ATOM 679 N N . PRO A 1 91 ? 1.597 -12.186 -21.488 1.00 87.25 91 PRO A N 1
ATOM 680 C CA . PRO A 1 91 ? 1.961 -13.441 -20.839 1.00 87.25 91 PRO A CA 1
ATOM 681 C C . PRO A 1 91 ? 3.441 -13.771 -21.057 1.00 87.25 91 PRO A C 1
ATOM 683 O O . PRO A 1 91 ? 3.910 -13.770 -22.194 1.00 87.25 91 PRO A O 1
ATOM 686 N N . GLY A 1 92 ? 4.162 -14.065 -19.976 1.00 86.88 92 GLY A N 1
ATOM 687 C CA . GLY A 1 92 ? 5.594 -14.374 -20.025 1.00 86.88 92 GLY A CA 1
ATOM 688 C C . GLY A 1 92 ? 6.522 -13.157 -20.013 1.00 86.88 92 GLY A C 1
ATOM 689 O O . GLY A 1 92 ? 7.731 -13.348 -20.107 1.00 86.88 92 GLY A O 1
ATOM 690 N N . ALA A 1 93 ? 5.990 -11.936 -19.875 1.00 91.12 93 ALA A N 1
ATOM 691 C CA . ALA A 1 93 ? 6.813 -10.779 -19.542 1.00 91.12 93 ALA A CA 1
ATOM 692 C C . ALA A 1 93 ? 7.565 -11.025 -18.224 1.00 91.12 93 ALA A C 1
ATOM 694 O O . ALA A 1 93 ? 7.027 -11.639 -17.301 1.00 91.12 93 ALA A O 1
ATOM 695 N N . GLU A 1 94 ? 8.801 -10.537 -18.139 1.00 93.25 94 GLU A N 1
ATOM 696 C CA . GLU A 1 94 ? 9.560 -10.578 -16.891 1.00 93.25 94 GLU A CA 1
ATOM 697 C C . GLU A 1 94 ? 8.844 -9.774 -15.794 1.00 93.25 94 GLU A C 1
ATOM 699 O O . GLU A 1 94 ? 8.207 -8.751 -16.059 1.00 93.25 94 GLU A O 1
ATOM 704 N N . GLU A 1 95 ? 8.965 -10.234 -14.550 1.00 90.88 95 GLU A N 1
ATOM 705 C CA . GLU A 1 95 ? 8.429 -9.552 -13.373 1.00 90.88 95 GLU A CA 1
ATOM 706 C C . GLU A 1 95 ? 9.568 -9.002 -12.511 1.00 90.88 95 GLU A C 1
ATOM 708 O O . GLU A 1 95 ? 10.597 -9.657 -12.320 1.00 90.88 95 GLU A O 1
ATOM 713 N N . ASP A 1 96 ? 9.363 -7.827 -11.912 1.00 93.69 96 ASP A N 1
ATOM 714 C CA . ASP A 1 96 ? 10.274 -7.265 -10.913 1.00 93.69 96 ASP A CA 1
ATOM 715 C C . ASP A 1 96 ? 10.118 -7.983 -9.562 1.00 93.69 96 ASP A C 1
ATOM 717 O O . ASP A 1 96 ? 9.551 -7.471 -8.595 1.00 93.69 96 ASP A O 1
ATOM 721 N N . VAL A 1 97 ? 10.626 -9.214 -9.486 1.00 92.19 97 VAL A N 1
ATOM 722 C CA . VAL A 1 97 ? 10.542 -10.062 -8.286 1.00 92.19 97 VAL A CA 1
ATOM 723 C C . VAL A 1 97 ? 11.141 -9.365 -7.059 1.00 92.19 97 VAL A C 1
ATOM 725 O O . VAL A 1 97 ? 10.649 -9.533 -5.940 1.00 92.19 97 VAL A O 1
ATOM 728 N N . THR A 1 98 ? 12.203 -8.579 -7.246 1.00 93.75 98 THR A N 1
ATOM 729 C CA . THR A 1 98 ? 12.871 -7.858 -6.155 1.00 93.75 98 THR A CA 1
ATOM 730 C C . THR A 1 98 ? 11.995 -6.723 -5.632 1.00 93.75 98 THR A C 1
ATOM 732 O O . THR A 1 98 ? 11.794 -6.622 -4.419 1.00 93.75 98 THR A O 1
ATOM 735 N N . GLY A 1 99 ? 11.424 -5.905 -6.518 1.00 93.25 99 GLY A N 1
ATOM 736 C CA . GLY A 1 99 ? 10.483 -4.850 -6.148 1.00 93.25 99 GLY A CA 1
ATOM 737 C C . GLY A 1 99 ? 9.215 -5.406 -5.513 1.00 93.25 99 GLY A C 1
ATOM 738 O O . GLY A 1 99 ? 8.798 -4.910 -4.468 1.00 93.25 99 GLY A O 1
ATOM 739 N N . ILE A 1 100 ? 8.652 -6.494 -6.051 1.00 92.31 100 ILE A N 1
ATOM 740 C CA . ILE A 1 100 ? 7.471 -7.164 -5.480 1.00 92.31 100 ILE A CA 1
ATOM 741 C C . ILE A 1 100 ? 7.748 -7.618 -4.041 1.00 92.31 100 ILE A C 1
ATOM 743 O O . ILE A 1 100 ? 6.927 -7.384 -3.150 1.00 92.31 100 ILE A O 1
ATOM 747 N N . LYS A 1 101 ? 8.915 -8.221 -3.772 1.00 91.25 101 LYS A N 1
ATOM 748 C CA . LYS A 1 101 ? 9.319 -8.614 -2.409 1.00 91.25 101 LYS A CA 1
ATOM 749 C C . LYS A 1 101 ? 9.464 -7.407 -1.484 1.00 91.25 101 LYS A C 1
ATOM 751 O O . LYS A 1 101 ? 8.903 -7.417 -0.391 1.00 91.25 101 LYS A O 1
ATOM 756 N N . LYS A 1 102 ? 10.138 -6.348 -1.934 1.00 92.38 102 LYS A N 1
ATOM 757 C CA . LYS A 1 102 ? 10.329 -5.117 -1.150 1.00 92.38 102 LYS A CA 1
ATOM 758 C C . LYS A 1 102 ? 9.001 -4.430 -0.814 1.00 92.38 102 LYS A C 1
ATOM 760 O O . LYS A 1 102 ? 8.774 -4.012 0.325 1.00 92.38 102 LYS A O 1
ATOM 765 N N . ALA A 1 103 ? 8.100 -4.336 -1.790 1.00 92.56 103 ALA A N 1
ATOM 766 C CA . ALA A 1 103 ? 6.751 -3.824 -1.585 1.00 92.56 103 ALA A CA 1
ATOM 767 C C . ALA A 1 103 ? 5.994 -4.697 -0.579 1.00 92.56 103 ALA A C 1
ATOM 769 O O . ALA A 1 103 ? 5.388 -4.183 0.358 1.00 92.56 103 ALA A O 1
ATOM 770 N N . SER A 1 104 ? 6.100 -6.021 -0.712 1.00 90.94 104 SER A N 1
ATOM 771 C CA . SER A 1 104 ? 5.453 -6.981 0.186 1.00 90.94 104 SER A CA 1
ATOM 772 C C . SER A 1 104 ? 5.896 -6.806 1.634 1.00 90.94 104 SER A C 1
ATOM 774 O O . SER A 1 104 ? 5.061 -6.820 2.533 1.00 90.94 104 SER A O 1
ATOM 776 N N . GLU A 1 105 ? 7.192 -6.626 1.875 1.00 92.38 105 GLU A N 1
ATOM 777 C CA . GLU A 1 105 ? 7.741 -6.376 3.212 1.00 92.38 105 GLU A CA 1
ATOM 778 C C . GLU A 1 105 ? 7.215 -5.069 3.806 1.00 92.38 105 GLU A C 1
ATOM 780 O O . GLU A 1 105 ? 6.819 -5.034 4.969 1.00 92.38 105 GLU A O 1
ATOM 785 N N . SER A 1 106 ? 7.113 -4.023 2.987 1.00 91.69 106 SER A N 1
ATOM 786 C CA . SER A 1 106 ? 6.578 -2.726 3.414 1.00 91.69 106 SER A CA 1
ATOM 787 C C . SER A 1 106 ? 5.095 -2.822 3.803 1.00 91.69 106 SER A C 1
ATOM 789 O O . SER A 1 106 ? 4.672 -2.262 4.814 1.00 91.69 106 SER A O 1
ATOM 791 N N . ILE A 1 107 ? 4.297 -3.586 3.048 1.00 93.19 107 ILE A N 1
ATOM 792 C CA . ILE A 1 107 ? 2.885 -3.841 3.374 1.00 93.19 107 ILE A CA 1
ATOM 793 C C . ILE A 1 107 ? 2.740 -4.751 4.599 1.00 93.19 107 ILE A C 1
ATOM 795 O O . ILE A 1 107 ? 1.868 -4.509 5.433 1.00 93.19 107 ILE A O 1
ATOM 799 N N . LYS A 1 108 ? 3.604 -5.760 4.762 1.00 93.56 108 LYS A N 1
ATOM 800 C CA . LYS A 1 108 ? 3.648 -6.590 5.978 1.00 93.56 108 LYS A CA 1
ATOM 801 C C . LYS A 1 108 ? 3.934 -5.748 7.217 1.00 93.56 108 LYS A C 1
ATOM 803 O O . LYS A 1 108 ? 3.209 -5.885 8.194 1.00 93.56 108 LYS A O 1
ATOM 808 N N . ALA A 1 109 ? 4.905 -4.840 7.153 1.00 94.75 109 ALA A N 1
ATOM 809 C CA . ALA A 1 109 ? 5.205 -3.928 8.254 1.00 94.75 109 ALA A CA 1
ATOM 810 C C . ALA A 1 109 ? 3.994 -3.050 8.616 1.00 94.75 109 ALA A C 1
ATOM 812 O O . ALA A 1 109 ? 3.692 -2.859 9.793 1.00 94.75 109 ALA A O 1
ATOM 813 N N . LEU A 1 110 ? 3.240 -2.578 7.615 1.00 94.56 110 LEU A N 1
ATOM 814 C CA . LEU A 1 110 ? 2.002 -1.832 7.847 1.00 94.56 110 LEU A CA 1
ATOM 815 C C . LEU A 1 110 ? 0.926 -2.694 8.530 1.00 94.56 110 LEU A C 1
ATOM 817 O O . LEU A 1 110 ? 0.269 -2.231 9.458 1.00 94.56 110 LEU A O 1
ATOM 821 N N . ILE A 1 111 ? 0.762 -3.954 8.116 1.00 95.50 111 ILE A N 1
ATOM 822 C CA . ILE A 1 111 ? -0.146 -4.906 8.775 1.00 95.50 111 ILE A CA 1
ATOM 823 C C . ILE A 1 111 ? 0.288 -5.146 10.227 1.00 95.50 111 ILE A C 1
ATOM 825 O O . ILE A 1 111 ? -0.542 -5.098 11.132 1.00 95.50 111 ILE A O 1
ATOM 829 N N . GLU A 1 112 ? 1.576 -5.380 10.473 1.00 96.62 112 GLU A N 1
ATOM 830 C CA . GLU A 1 112 ? 2.127 -5.617 11.813 1.00 96.62 112 GLU A CA 1
ATOM 831 C C . GLU A 1 112 ? 1.933 -4.413 12.738 1.00 96.62 112 GLU A C 1
ATOM 833 O O . GLU A 1 112 ? 1.578 -4.586 13.905 1.00 96.62 112 GLU A O 1
ATOM 838 N N . GLN A 1 113 ? 2.076 -3.194 12.217 1.00 96.75 113 GLN A N 1
ATOM 839 C CA . GLN A 1 113 ? 1.777 -1.970 12.955 1.00 96.75 113 GLN A CA 1
ATOM 840 C C . GLN A 1 113 ? 0.308 -1.925 13.401 1.00 96.75 113 GLN A C 1
ATOM 842 O O . GLN A 1 113 ? 0.007 -1.541 14.530 1.00 96.75 113 GLN A O 1
ATOM 847 N N . GLU A 1 114 ? -0.624 -2.345 12.548 1.00 97.31 114 GLU A N 1
ATOM 848 C CA . GLU A 1 114 ? -2.050 -2.397 12.883 1.00 97.31 114 GLU A CA 1
ATOM 849 C C . GLU A 1 114 ? -2.382 -3.486 13.906 1.00 97.31 114 GLU A C 1
ATOM 851 O O . GLU A 1 114 ? -3.184 -3.259 14.818 1.00 97.31 114 GLU A O 1
ATOM 856 N N . VAL A 1 115 ? -1.695 -4.625 13.819 1.00 97.44 115 VAL A N 1
ATOM 857 C CA . VAL A 1 115 ? -1.754 -5.676 14.841 1.00 97.44 115 VAL A CA 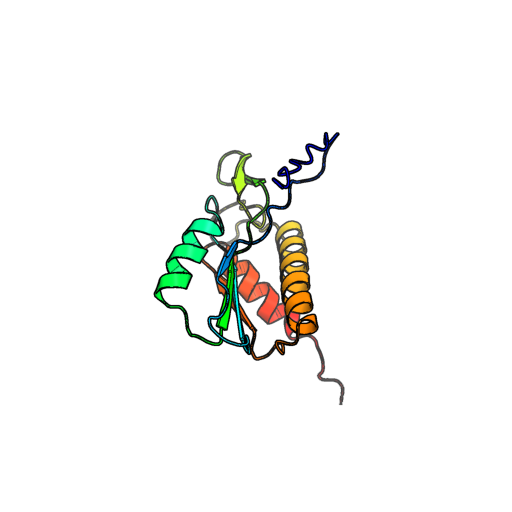1
ATOM 858 C C . VAL A 1 115 ? -1.246 -5.162 16.183 1.00 97.44 115 VAL A C 1
ATOM 860 O O . VAL A 1 115 ? -1.917 -5.348 17.199 1.00 97.44 115 VAL A O 1
ATOM 863 N N . HIS A 1 116 ? -0.114 -4.458 16.198 1.00 97.38 116 HIS A N 1
ATOM 864 C CA . HIS A 1 116 ? 0.431 -3.838 17.406 1.00 97.38 116 HIS A CA 1
ATOM 865 C C . HIS A 1 116 ? -0.530 -2.802 18.009 1.00 97.38 116 HIS A C 1
ATOM 867 O O . HIS A 1 116 ? -0.688 -2.729 19.225 1.00 97.38 116 HIS A O 1
ATOM 873 N N . ASN A 1 117 ? -1.250 -2.067 17.159 1.00 96.25 117 ASN A N 1
ATOM 874 C CA . ASN A 1 117 ? -2.278 -1.107 17.566 1.00 96.25 117 ASN A CA 1
ATOM 875 C C . ASN A 1 117 ? -3.594 -1.763 18.038 1.00 96.25 117 ASN A C 1
ATOM 877 O O . ASN A 1 117 ? -4.555 -1.059 18.357 1.00 96.25 117 ASN A O 1
ATOM 881 N N . GLY A 1 118 ? -3.649 -3.096 18.114 1.00 97.00 118 GLY A N 1
ATOM 882 C CA . GLY A 1 118 ? -4.748 -3.848 18.716 1.00 97.00 118 GLY A CA 1
ATOM 883 C C . GLY A 1 118 ? -5.826 -4.323 17.741 1.00 97.00 118 GLY A C 1
ATOM 884 O O . GLY A 1 118 ? -6.871 -4.794 18.196 1.00 97.00 118 GLY A O 1
ATOM 885 N N . ILE A 1 119 ? -5.608 -4.226 16.425 1.00 98.06 119 ILE A N 1
ATOM 886 C CA . ILE A 1 119 ? -6.505 -4.804 15.416 1.00 98.06 119 ILE A CA 1
ATOM 887 C C . ILE A 1 119 ? -5.956 -6.181 15.021 1.00 98.06 119 ILE A C 1
ATOM 889 O O . ILE A 1 119 ? -4.933 -6.251 14.348 1.00 98.06 119 ILE A O 1
ATOM 893 N N . PRO A 1 120 ? -6.594 -7.299 15.406 1.00 96.62 120 PRO A N 1
ATOM 894 C CA . PRO A 1 120 ? -6.045 -8.618 15.114 1.00 96.62 120 PRO A CA 1
ATOM 895 C C . PRO A 1 120 ? -5.979 -8.865 13.600 1.00 96.62 120 PRO A C 1
ATOM 897 O O . PRO A 1 120 ? -6.860 -8.433 12.860 1.00 96.62 120 PRO A O 1
ATOM 900 N N . SER A 1 121 ? -4.968 -9.605 13.138 1.00 94.12 121 SER A N 1
ATOM 901 C CA . SER A 1 121 ? -4.684 -9.787 11.703 1.00 94.12 121 SER A CA 1
ATOM 902 C C . SER A 1 121 ? -5.863 -10.341 10.895 1.00 94.12 121 SER A C 1
ATOM 904 O O . SER A 1 121 ? -6.100 -9.895 9.779 1.00 94.12 121 SER A O 1
ATOM 906 N N . HIS A 1 122 ? -6.673 -11.236 11.471 1.00 95.94 122 HIS A N 1
ATOM 907 C CA . HIS A 1 122 ? -7.881 -11.782 10.829 1.00 95.94 122 HIS A CA 1
ATOM 908 C C . HIS A 1 122 ? -9.026 -10.757 10.656 1.00 95.94 122 HIS A C 1
ATOM 910 O O . HIS A 1 122 ? -10.056 -11.069 10.062 1.00 95.94 122 HIS A O 1
ATOM 916 N N . ARG A 1 123 ? -8.874 -9.541 11.195 1.00 97.69 123 ARG A N 1
ATOM 917 C CA . ARG A 1 123 ? -9.770 -8.383 11.020 1.00 97.69 123 ARG A CA 1
ATOM 918 C C . ARG A 1 123 ? -9.142 -7.300 10.134 1.00 97.69 123 ARG A C 1
ATOM 920 O O . ARG A 1 123 ? -9.688 -6.198 10.053 1.00 97.69 123 ARG A O 1
ATOM 927 N N . ILE A 1 124 ? -8.010 -7.593 9.494 1.00 97.25 124 ILE A N 1
ATOM 928 C CA . ILE A 1 124 ? -7.347 -6.712 8.536 1.00 97.25 124 ILE A CA 1
ATOM 929 C C . ILE A 1 124 ? -7.573 -7.278 7.136 1.00 97.25 124 ILE A C 1
ATOM 931 O O . ILE A 1 124 ? -7.155 -8.392 6.829 1.00 97.25 124 ILE A O 1
ATOM 935 N N . VAL A 1 125 ? -8.232 -6.503 6.282 1.00 94.75 125 VAL A N 1
ATOM 936 C CA . VAL A 1 125 ? -8.409 -6.833 4.866 1.00 94.75 125 VAL A CA 1
ATOM 937 C C . VAL A 1 125 ? -7.366 -6.074 4.060 1.00 94.75 125 VAL A C 1
ATOM 939 O O . VAL A 1 125 ? -7.272 -4.853 4.169 1.00 94.75 125 VAL A O 1
ATOM 942 N N . LEU A 1 126 ? -6.605 -6.789 3.233 1.00 93.06 126 LEU A N 1
ATOM 943 C CA . LEU A 1 126 ? -5.734 -6.193 2.226 1.00 93.06 126 LEU A CA 1
ATOM 944 C C . LEU A 1 126 ? -6.435 -6.248 0.868 1.00 93.06 126 LEU A C 1
ATOM 946 O O . LEU A 1 126 ? -6.808 -7.324 0.406 1.00 93.06 126 LEU A O 1
ATOM 950 N N . GLY A 1 127 ? -6.589 -5.097 0.225 1.00 90.75 127 GLY A N 1
ATOM 951 C CA . GLY A 1 127 ? -7.146 -4.980 -1.118 1.00 90.75 127 GLY A CA 1
ATOM 952 C C . GLY A 1 127 ? -6.366 -3.985 -1.967 1.00 90.75 127 GLY A C 1
ATOM 953 O O . GLY A 1 127 ? -5.447 -3.315 -1.494 1.00 90.75 127 GLY A O 1
ATOM 954 N N . GLY A 1 128 ? -6.745 -3.871 -3.232 1.00 90.06 128 GLY A N 1
ATOM 955 C CA . GLY A 1 128 ? -6.217 -2.836 -4.106 1.00 90.06 128 GLY A CA 1
ATOM 956 C C . GLY A 1 128 ? -6.683 -2.977 -5.542 1.00 90.06 128 GLY A C 1
ATOM 957 O O . GLY A 1 128 ? -7.548 -3.798 -5.849 1.00 90.06 128 GLY A O 1
ATOM 958 N N . PHE A 1 129 ? -6.105 -2.157 -6.414 1.00 87.06 129 PHE A N 1
ATOM 959 C CA . PHE A 1 129 ? -6.492 -2.071 -7.818 1.00 87.06 129 PHE A CA 1
ATOM 960 C C . PHE A 1 129 ? -5.317 -2.342 -8.769 1.00 87.06 129 PHE A C 1
ATOM 962 O O . PHE A 1 129 ? -4.201 -1.862 -8.565 1.00 87.06 129 PHE A O 1
ATOM 969 N N . SER A 1 130 ? -5.594 -3.065 -9.860 1.00 84.88 130 SER A N 1
ATOM 970 C CA . SER A 1 130 ? -4.682 -3.297 -10.990 1.00 84.88 130 SER A CA 1
ATOM 971 C C . SER A 1 130 ? -3.343 -3.945 -10.589 1.00 84.88 130 SER A C 1
ATOM 973 O O . SER A 1 130 ? -3.328 -5.132 -10.264 1.00 84.88 130 SER A O 1
ATOM 975 N N . GLN A 1 131 ? -2.238 -3.185 -10.559 1.00 78.06 131 GLN A N 1
ATOM 976 C CA . GLN A 1 131 ? -0.882 -3.645 -10.203 1.00 78.06 131 GLN A CA 1
ATOM 977 C C . GLN A 1 131 ? -0.835 -4.394 -8.861 1.00 78.06 131 GLN A C 1
ATOM 979 O O . GLN A 1 131 ? -0.023 -5.292 -8.646 1.00 78.06 131 GLN A O 1
ATOM 984 N N . VAL A 1 132 ? -1.744 -4.049 -7.954 1.00 77.25 132 VAL A N 1
ATOM 985 C CA . VAL A 1 132 ? -1.801 -4.612 -6.607 1.00 77.25 132 VAL A CA 1
ATOM 986 C C . VAL A 1 132 ? -2.258 -6.070 -6.597 1.00 77.25 132 VAL A C 1
ATOM 988 O O . VAL A 1 132 ? -1.948 -6.783 -5.646 1.00 77.25 132 VAL A O 1
ATOM 991 N N . ASN A 1 133 ? -2.939 -6.558 -7.636 1.00 74.00 133 ASN A N 1
ATOM 992 C CA . ASN A 1 133 ? -3.389 -7.951 -7.681 1.00 74.00 133 ASN A CA 1
ATOM 993 C C . ASN A 1 133 ? -2.214 -8.932 -7.555 1.00 74.00 133 ASN A C 1
ATOM 995 O O . ASN A 1 133 ? -2.320 -9.912 -6.819 1.00 74.00 133 ASN A O 1
ATOM 999 N N . THR A 1 134 ? -1.074 -8.623 -8.180 1.00 73.69 134 THR A N 1
ATOM 1000 C CA . THR A 1 134 ? 0.165 -9.401 -8.040 1.00 73.69 134 THR A CA 1
ATOM 1001 C C . THR A 1 134 ? 0.670 -9.388 -6.598 1.00 73.69 134 THR A C 1
ATOM 1003 O O . THR A 1 134 ? 1.030 -10.430 -6.059 1.00 73.69 134 THR A O 1
ATOM 1006 N N . LEU A 1 135 ? 0.634 -8.231 -5.930 1.00 72.75 135 LEU A N 1
ATOM 1007 C CA . LEU A 1 135 ? 1.120 -8.081 -4.558 1.00 72.75 135 LEU A CA 1
ATOM 1008 C C . LEU A 1 135 ? 0.208 -8.764 -3.530 1.00 72.75 135 LEU A C 1
ATOM 1010 O O . LEU A 1 135 ? 0.686 -9.442 -2.623 1.00 72.75 135 LEU A O 1
ATOM 1014 N N . SER A 1 136 ? -1.107 -8.608 -3.683 1.00 67.00 136 SER A N 1
ATOM 1015 C CA . SER A 1 136 ? -2.115 -9.252 -2.838 1.00 67.00 136 SER A CA 1
ATOM 1016 C C . SER A 1 136 ? -2.036 -10.776 -2.963 1.00 67.00 136 SER A C 1
ATOM 1018 O O . SER A 1 136 ? -1.986 -11.474 -1.948 1.00 67.00 136 SER A O 1
ATOM 1020 N N . LEU A 1 137 ? -1.915 -11.294 -4.192 1.00 68.94 137 LEU A N 1
ATOM 1021 C CA . LEU A 1 137 ? -1.737 -12.724 -4.437 1.00 68.94 137 LEU A CA 1
ATOM 1022 C C . LEU A 1 137 ? -0.409 -13.237 -3.869 1.00 68.94 137 LEU A C 1
ATOM 1024 O O . LEU A 1 137 ? -0.401 -14.247 -3.170 1.00 68.94 137 LEU A O 1
ATOM 1028 N N . PHE A 1 138 ? 0.699 -12.531 -4.111 1.00 72.25 138 PHE A N 1
ATOM 1029 C CA . PHE A 1 138 ? 2.015 -12.903 -3.589 1.00 72.25 138 PHE A CA 1
ATOM 1030 C C . PHE A 1 138 ? 2.017 -12.966 -2.057 1.00 72.25 138 PHE A C 1
ATOM 1032 O O . PHE A 1 138 ? 2.479 -13.943 -1.472 1.00 72.25 138 PHE A O 1
ATOM 1039 N N . LEU A 1 139 ? 1.443 -11.965 -1.386 1.00 70.31 139 LEU A N 1
ATOM 1040 C CA . LEU A 1 139 ? 1.324 -11.948 0.072 1.00 70.31 139 LEU A CA 1
ATOM 1041 C C . LEU A 1 139 ? 0.428 -13.069 0.602 1.00 70.31 139 LEU A C 1
ATOM 1043 O O . LEU A 1 139 ? 0.750 -13.646 1.638 1.00 70.31 139 LEU A O 1
ATOM 1047 N N . CYS A 1 140 ? -0.656 -13.400 -0.098 1.00 68.75 140 CYS A N 1
ATOM 1048 C CA . CYS A 1 140 ? -1.536 -14.501 0.277 1.00 68.75 140 CYS A CA 1
ATOM 1049 C C . CYS A 1 140 ? -0.821 -15.858 0.160 1.00 68.75 140 CYS A C 1
ATOM 1051 O O . CYS A 1 140 ? -0.775 -16.605 1.133 1.00 68.75 140 CYS A O 1
ATOM 1053 N N . VAL A 1 141 ? -0.189 -16.138 -0.985 1.00 62.19 141 VAL A N 1
ATOM 1054 C CA . VAL A 1 141 ? 0.469 -17.425 -1.279 1.00 62.19 141 VAL A CA 1
ATOM 1055 C C . VAL A 1 141 ? 1.766 -17.610 -0.486 1.00 62.19 141 VAL A C 1
ATOM 1057 O O . VAL A 1 141 ? 2.040 -18.692 0.032 1.00 62.19 141 VAL A O 1
ATOM 1060 N N . CYS A 1 142 ? 2.580 -16.563 -0.349 1.00 61.84 142 CYS A N 1
ATOM 1061 C CA . CYS A 1 142 ? 3.832 -16.637 0.407 1.00 61.84 142 CYS A CA 1
ATOM 1062 C C . CYS A 1 142 ? 3.629 -16.420 1.914 1.00 61.84 142 CYS A C 1
ATOM 1064 O O . CYS A 1 142 ? 4.486 -16.799 2.706 1.00 61.84 142 CYS A O 1
ATOM 1066 N N . GLY A 1 143 ? 2.519 -15.809 2.337 1.00 52.69 143 GLY A N 1
ATOM 1067 C CA . GLY A 1 143 ? 2.161 -15.643 3.748 1.00 52.69 143 GLY A CA 1
ATOM 1068 C C . GLY A 1 143 ? 1.639 -16.924 4.404 1.00 52.69 143 GLY A C 1
ATOM 1069 O O . GLY A 1 143 ? 1.719 -17.050 5.624 1.00 52.69 143 GLY A O 1
ATOM 1070 N N . THR A 1 144 ? 1.165 -17.895 3.616 1.00 45.22 144 THR A N 1
ATOM 1071 C CA . THR A 1 144 ? 0.671 -19.197 4.099 1.00 45.22 144 THR A CA 1
ATOM 1072 C C . THR A 1 144 ? 1.759 -20.196 4.504 1.00 45.22 144 THR A C 1
ATOM 1074 O O . THR A 1 144 ? 1.431 -21.276 4.984 1.00 45.22 144 THR A O 1
ATOM 1077 N N . SER A 1 145 ? 3.052 -19.868 4.403 1.00 38.62 145 SER A N 1
ATOM 1078 C CA . SER A 1 145 ? 4.135 -20.765 4.841 1.00 38.62 145 SER A CA 1
ATOM 1079 C C . SER A 1 145 ? 4.419 -20.714 6.355 1.00 38.62 145 SER A C 1
ATOM 1081 O O . SER A 1 145 ? 5.570 -20.842 6.773 1.00 38.62 145 SER A O 1
ATOM 1083 N N . ARG A 1 146 ? 3.396 -20.516 7.199 1.00 41.09 146 ARG A N 1
ATOM 1084 C CA . ARG A 1 146 ? 3.501 -20.705 8.655 1.00 41.09 146 ARG A CA 1
ATOM 1085 C C . ARG A 1 146 ? 2.518 -21.780 9.138 1.00 41.09 146 ARG A C 1
ATOM 1087 O O . ARG A 1 146 ? 1.319 -21.539 9.225 1.00 41.09 146 ARG A O 1
ATOM 1094 N N . SER A 1 147 ? 3.126 -22.918 9.495 1.00 37.06 147 SER A N 1
ATOM 1095 C CA . SER A 1 147 ? 2.677 -23.952 10.441 1.00 37.06 147 SER A CA 1
ATOM 1096 C C . SER A 1 147 ? 1.754 -25.070 9.931 1.00 37.06 147 SER A C 1
ATOM 1098 O O . SER A 1 147 ? 0.598 -25.165 10.329 1.00 37.06 147 SER A O 1
ATOM 1100 N N . PHE A 1 148 ? 2.327 -25.997 9.156 1.00 34.78 148 PHE A N 1
ATOM 1101 C CA . PHE A 1 148 ? 2.075 -27.432 9.343 1.00 34.78 148 PHE A CA 1
ATOM 1102 C C . PHE A 1 148 ? 3.388 -28.078 9.790 1.00 34.78 148 PHE A C 1
ATOM 1104 O O . PHE A 1 148 ? 4.078 -28.696 8.992 1.00 34.78 148 PHE A O 1
ATOM 1111 N N . ASP A 1 149 ? 3.732 -27.888 11.059 1.00 33.84 149 ASP A N 1
ATOM 1112 C CA . ASP A 1 149 ? 4.564 -28.834 11.797 1.00 33.84 149 ASP A CA 1
ATOM 1113 C C . ASP A 1 149 ? 3.703 -29.276 12.984 1.00 33.84 149 ASP A C 1
ATOM 1115 O O . ASP A 1 149 ? 3.089 -28.431 13.647 1.00 33.84 149 ASP A O 1
ATOM 1119 N N . GLY A 1 150 ? 3.534 -30.596 13.105 1.00 34.22 150 GLY A N 1
ATOM 1120 C CA . GLY A 1 150 ? 2.614 -31.262 14.034 1.00 34.22 150 GLY A CA 1
ATOM 1121 C C . GLY A 1 150 ? 3.057 -31.290 15.489 1.00 34.22 150 GLY A C 1
ATOM 1122 O O . GLY A 1 150 ? 4.170 -30.819 15.806 1.00 34.22 150 GLY A O 1
#